Protein AF-A0A7K1Y4K7-F1 (afdb_monomer_lite)

Sequence (126 aa):
MTIHIGERIKEVARQKRLTVPEMTEVFGNNRSPSYTYRKHSLPVDFLWRISEKMNHNFFADLHPVVTDNDLRLQQETATRFRQEKIMELSIRVEFPASMARELGMFLMHANALGLKMGFRVGESLR

Organism: NCBI:txid2695274

pLDDT: mean 80.93, std 12.74, range [37.91, 93.75]

Radius of gyration: 24.65 Å; chains: 1; bounding box: 50×22×67 Å

Foldseek 3Di:
DQDQLLLVLVVLCVVVVPDQVLVCVLQPVPDGSVVSSRHSDDDPVSLVSSCVSSVHDSVVVVPPPPVCLLVVLLVVLVVCVVPDDDDDDDDDDDDDPVCPVVVVVVQVVVQVVQSNVSHGRDDDPD

Secondary structure (DSSP, 8-state):
----HHHHHHHHHHHTT--HHHHHHHHTSSS-HHHHHT-S---HHHHHHHHHHHT--HHHHHS----THHHHHHHHHHHHHHHSPPPP--------GGGHHHHHHHHHHHHHHHHHHT---S----

Structure (mmCIF, N/CA/C/O backbone):
data_AF-A0A7K1Y4K7-F1
#
_entry.id   AF-A0A7K1Y4K7-F1
#
loop_
_atom_site.group_PDB
_atom_site.id
_atom_site.type_symbol
_atom_site.label_atom_id
_atom_site.label_alt_id
_atom_site.label_comp_id
_atom_site.label_asym_id
_atom_site.label_entity_id
_atom_site.label_seq_id
_atom_site.pdbx_PDB_ins_code
_atom_site.Cartn_x
_atom_site.Cartn_y
_atom_site.Cartn_z
_atom_site.occupancy
_atom_site.B_iso_or_equiv
_atom_site.auth_seq_id
_atom_site.auth_comp_id
_atom_site.auth_asym_id
_atom_site.auth_atom_id
_atom_site.pdbx_PDB_model_num
ATOM 1 N N . MET A 1 1 ? -4.059 11.165 -0.879 1.00 46.75 1 MET A N 1
ATOM 2 C CA . MET A 1 1 ? -4.930 11.165 0.315 1.00 46.75 1 MET A CA 1
ATOM 3 C C . MET A 1 1 ? -4.200 10.382 1.399 1.00 46.75 1 MET A C 1
ATOM 5 O O . MET A 1 1 ? -3.978 9.196 1.211 1.00 46.75 1 MET A O 1
ATOM 9 N N . THR A 1 2 ? -3.696 11.034 2.447 1.00 57.84 2 THR A N 1
ATOM 10 C CA . THR A 1 2 ? -2.915 10.369 3.506 1.00 57.84 2 THR A CA 1
ATOM 11 C C . THR A 1 2 ? -3.890 9.827 4.548 1.00 57.84 2 THR A C 1
ATOM 13 O O . THR A 1 2 ? -4.415 10.590 5.356 1.00 57.84 2 THR A O 1
ATOM 16 N N . ILE A 1 3 ? -4.208 8.533 4.489 1.00 66.06 3 ILE A N 1
ATOM 17 C CA . ILE A 1 3 ? -5.124 7.909 5.454 1.00 66.06 3 ILE A CA 1
ATOM 18 C C . ILE A 1 3 ? -4.437 7.881 6.822 1.00 66.06 3 ILE A C 1
ATOM 20 O O . ILE A 1 3 ? -3.334 7.358 6.967 1.00 66.06 3 ILE A O 1
ATOM 24 N N . HIS A 1 4 ? -5.082 8.470 7.827 1.00 84.62 4 HIS A N 1
ATOM 25 C CA . HIS A 1 4 ? -4.573 8.523 9.190 1.00 84.62 4 HIS A CA 1
ATOM 26 C C . HIS A 1 4 ? -5.096 7.315 9.979 1.00 84.62 4 HIS A C 1
ATOM 28 O O . HIS A 1 4 ? -6.237 7.326 10.447 1.00 84.62 4 HIS A O 1
ATOM 34 N N . ILE A 1 5 ? -4.272 6.274 10.156 1.00 88.62 5 ILE A N 1
ATOM 35 C CA . ILE A 1 5 ? -4.737 4.985 10.707 1.00 88.62 5 ILE A CA 1
ATOM 36 C C . ILE A 1 5 ? -5.394 5.116 12.088 1.00 88.62 5 ILE A C 1
ATOM 38 O O . ILE A 1 5 ? -6.400 4.465 12.355 1.00 88.62 5 ILE A O 1
ATOM 42 N N . GLY A 1 6 ? -4.895 6.014 12.944 1.00 90.06 6 GLY A N 1
ATOM 43 C CA . GLY A 1 6 ? -5.489 6.270 14.256 1.00 90.06 6 GLY A CA 1
ATOM 44 C C . GLY A 1 6 ? -6.935 6.782 14.198 1.00 90.06 6 GLY A C 1
ATOM 45 O O . GLY A 1 6 ? -7.770 6.329 14.980 1.00 90.06 6 GLY A O 1
ATOM 46 N N . GLU A 1 7 ? -7.267 7.659 13.246 1.00 90.81 7 GLU A N 1
ATOM 47 C CA . GLU A 1 7 ? -8.636 8.161 13.082 1.00 90.81 7 GLU A CA 1
ATOM 48 C C . GLU A 1 7 ? -9.532 7.083 12.469 1.00 90.81 7 GLU A C 1
ATOM 50 O O . GLU A 1 7 ? -10.675 6.930 12.891 1.00 90.81 7 GLU A O 1
ATOM 55 N N . ARG A 1 8 ? -8.997 6.238 11.577 1.00 90.94 8 ARG A N 1
ATOM 56 C CA . ARG A 1 8 ? -9.752 5.093 11.055 1.00 90.94 8 ARG A CA 1
ATOM 57 C C . ARG A 1 8 ? -10.130 4.098 12.155 1.00 90.94 8 ARG A C 1
ATOM 59 O O . ARG A 1 8 ? -11.270 3.646 12.223 1.00 90.94 8 ARG A O 1
ATOM 66 N N . ILE A 1 9 ? -9.205 3.798 13.066 1.00 92.94 9 ILE A N 1
ATOM 67 C CA . ILE A 1 9 ? -9.480 2.934 14.224 1.00 92.94 9 ILE A CA 1
ATOM 68 C C . ILE A 1 9 ? -10.564 3.551 15.118 1.00 92.94 9 ILE A C 1
ATOM 70 O O . ILE A 1 9 ? -11.470 2.849 15.565 1.00 92.94 9 ILE A O 1
ATOM 74 N N . LYS A 1 10 ? -10.518 4.868 15.340 1.00 93.56 10 LYS A N 1
ATOM 75 C CA . LYS A 1 10 ? -11.529 5.608 16.109 1.00 93.56 10 LYS A CA 1
ATOM 76 C C . LYS A 1 10 ? -12.913 5.567 15.456 1.00 93.56 10 LYS A C 1
ATOM 78 O O . LYS A 1 10 ? -13.912 5.419 16.159 1.00 93.56 10 LYS A O 1
ATOM 83 N N . GLU A 1 11 ? -12.989 5.669 14.131 1.00 92.81 11 GLU A N 1
ATOM 84 C CA . GLU A 1 11 ? -14.244 5.522 13.386 1.00 92.81 11 GLU A CA 1
ATOM 85 C C . GLU A 1 11 ? -14.857 4.135 13.582 1.00 92.81 11 GLU A C 1
ATOM 87 O O . GLU A 1 11 ? -16.037 4.035 13.925 1.00 92.81 11 GLU A O 1
ATOM 92 N N . VAL A 1 12 ? -14.058 3.077 13.419 1.00 92.81 12 VAL A N 1
ATOM 93 C CA . VAL A 1 12 ? -14.513 1.691 13.603 1.00 92.81 12 VAL A CA 1
ATOM 94 C C . VAL A 1 12 ? -14.923 1.444 15.056 1.00 92.81 12 VAL A C 1
ATOM 96 O O . VAL A 1 12 ? -15.969 0.846 15.305 1.00 92.81 12 VAL A O 1
ATOM 99 N N . ALA A 1 13 ? -14.168 1.964 16.028 1.00 93.06 13 ALA A N 1
ATOM 100 C CA . ALA A 1 13 ? -14.534 1.896 17.442 1.00 93.06 13 ALA A CA 1
ATOM 101 C C . ALA A 1 13 ? -15.898 2.553 17.708 1.00 93.06 13 ALA A C 1
ATOM 103 O O . ALA A 1 13 ? -16.744 1.975 18.390 1.00 93.06 13 ALA A O 1
ATOM 104 N N . ARG A 1 14 ? -16.154 3.722 17.103 1.00 93.62 14 ARG A N 1
ATOM 105 C CA . ARG A 1 14 ? -17.446 4.415 17.199 1.00 93.62 14 ARG A CA 1
ATOM 106 C C . ARG A 1 14 ? -18.578 3.617 16.552 1.00 93.62 14 ARG A C 1
ATOM 108 O O . ARG A 1 14 ? -19.660 3.540 17.126 1.00 93.62 14 ARG A O 1
ATOM 115 N N . GLN A 1 15 ? -18.343 3.015 15.386 1.00 92.88 15 GLN A N 1
ATOM 116 C CA . GLN A 1 15 ? -19.330 2.166 14.704 1.00 92.88 15 GLN A CA 1
ATOM 117 C C . GLN A 1 15 ? -19.703 0.942 15.545 1.00 92.88 15 GLN A C 1
ATOM 119 O O . GLN A 1 15 ? -20.881 0.607 15.655 1.00 92.88 15 GLN A O 1
ATOM 124 N N . LYS A 1 16 ? -18.712 0.324 16.195 1.00 93.12 16 LYS A N 1
ATOM 125 C CA . LYS A 1 16 ? -18.897 -0.815 17.104 1.00 93.12 16 LYS A CA 1
ATOM 126 C C . LYS A 1 16 ? -19.348 -0.410 18.513 1.00 93.12 16 LYS A C 1
ATOM 128 O O . LYS A 1 16 ? -19.565 -1.283 19.342 1.00 93.12 16 LYS A O 1
ATOM 133 N N . ARG A 1 17 ? -19.525 0.895 18.770 1.00 92.94 17 ARG A N 1
ATOM 134 C CA . ARG A 1 17 ? -19.924 1.478 20.064 1.00 92.94 17 ARG A CA 1
ATOM 135 C C . ARG A 1 17 ? -19.015 1.061 21.228 1.00 92.94 17 ARG A C 1
ATOM 137 O O . ARG A 1 17 ? -19.487 0.927 22.351 1.00 92.94 17 ARG A O 1
ATOM 144 N N . LEU A 1 18 ? -17.721 0.890 20.956 1.00 91.25 18 LEU A N 1
ATOM 145 C CA . LEU A 1 18 ? -16.740 0.528 21.975 1.00 91.25 18 LEU A CA 1
ATOM 146 C C . LEU A 1 18 ? -16.488 1.706 22.917 1.00 91.25 18 LEU A C 1
ATOM 148 O O . LEU A 1 18 ? -16.265 2.846 22.496 1.00 91.25 18 LEU A O 1
ATOM 152 N N . THR A 1 19 ? -16.507 1.412 24.206 1.00 91.06 19 THR A N 1
ATOM 153 C CA . THR A 1 19 ? -16.220 2.341 25.291 1.00 91.06 19 THR A CA 1
ATOM 154 C C . THR A 1 19 ? -14.713 2.573 25.437 1.00 91.06 19 THR A C 1
ATOM 156 O O . THR A 1 19 ? -13.871 1.839 24.915 1.00 91.06 19 THR A O 1
ATOM 159 N N . VAL A 1 20 ? -14.338 3.626 26.168 1.00 87.88 20 VAL A N 1
ATOM 160 C CA . VAL A 1 20 ? -12.923 3.945 26.428 1.00 87.88 20 VAL A CA 1
ATOM 161 C C . VAL A 1 20 ? -12.183 2.808 27.162 1.00 87.88 20 VAL A C 1
ATOM 163 O O . VAL A 1 20 ? -11.057 2.507 26.754 1.00 87.88 20 VAL A O 1
ATOM 166 N N . PRO A 1 21 ? -12.764 2.144 28.184 1.00 89.38 21 PRO A N 1
ATOM 167 C CA . PRO A 1 21 ? -12.141 0.982 28.820 1.00 89.38 21 PRO A CA 1
ATOM 168 C C . PRO A 1 21 ? -11.885 -0.172 27.844 1.00 89.38 21 PRO A C 1
ATOM 170 O O . PRO A 1 21 ? -10.763 -0.668 27.782 1.00 89.38 21 PRO A O 1
ATOM 173 N N . GLU A 1 22 ? -12.867 -0.525 27.012 1.00 90.19 22 GLU A N 1
ATOM 174 C CA . GLU A 1 22 ? -12.723 -1.593 26.010 1.00 90.19 22 GLU A CA 1
ATOM 175 C C . GLU A 1 22 ? -11.622 -1.259 24.997 1.00 90.19 22 GLU A C 1
ATOM 177 O O . GLU A 1 22 ? -10.784 -2.094 24.669 1.00 90.19 22 GLU A O 1
ATOM 182 N N . MET A 1 23 ? -11.538 -0.003 24.550 1.00 92.06 23 MET A N 1
ATOM 183 C CA . MET A 1 23 ? -10.457 0.420 23.653 1.00 92.06 23 MET A CA 1
ATOM 184 C C . MET A 1 23 ? -9.083 0.393 24.325 1.00 92.06 23 MET A C 1
ATOM 186 O O . MET A 1 23 ? -8.073 0.117 23.677 1.00 92.06 23 MET A O 1
ATOM 190 N N . THR A 1 24 ? -9.026 0.657 25.628 1.00 89.62 24 THR A N 1
ATOM 191 C CA . THR A 1 24 ? -7.785 0.554 26.404 1.00 89.62 24 THR A CA 1
ATOM 192 C C . THR A 1 24 ? -7.320 -0.903 26.480 1.00 89.62 24 THR A C 1
ATOM 194 O O . THR A 1 24 ? -6.130 -1.182 26.314 1.00 89.62 24 THR A O 1
ATOM 197 N N . GLU A 1 25 ? -8.257 -1.842 26.610 1.00 89.69 25 GLU A N 1
ATOM 198 C CA . GLU A 1 25 ? -7.984 -3.278 26.531 1.00 89.69 25 GLU A CA 1
ATOM 199 C C . GLU A 1 25 ? -7.518 -3.699 25.130 1.00 89.69 25 GLU A C 1
ATOM 201 O O . GLU A 1 25 ? -6.535 -4.440 24.986 1.00 89.69 25 GLU A O 1
ATOM 206 N N . VAL A 1 26 ? -8.157 -3.178 24.077 1.00 89.69 26 VAL A N 1
ATOM 207 C CA . VAL A 1 26 ? -7.743 -3.405 22.683 1.00 89.69 26 VAL A CA 1
ATOM 208 C C . VAL A 1 26 ? -6.290 -2.971 22.466 1.00 89.69 26 VAL A C 1
ATOM 210 O O . VAL A 1 26 ? -5.511 -3.706 21.859 1.00 89.69 26 VAL A O 1
ATOM 213 N N . PHE A 1 27 ? -5.887 -1.828 23.023 1.00 89.44 27 PHE A N 1
ATOM 214 C CA . PHE A 1 27 ? -4.531 -1.293 22.877 1.00 89.44 27 PHE A CA 1
ATOM 215 C C . PHE A 1 27 ? -3.496 -1.856 23.862 1.00 89.44 27 PHE A C 1
ATOM 217 O O . PHE A 1 27 ? -2.305 -1.574 23.700 1.00 89.44 27 PHE A O 1
ATOM 224 N N . GLY A 1 28 ? -3.912 -2.674 24.833 1.00 83.69 28 GLY A N 1
ATOM 225 C CA . GLY A 1 28 ? -3.019 -3.398 25.741 1.00 83.69 28 GLY A CA 1
ATOM 226 C C . GLY A 1 28 ? -2.782 -2.736 27.102 1.00 83.69 28 GLY A C 1
ATOM 227 O O . GLY A 1 28 ? -1.639 -2.711 27.552 1.00 83.69 28 GLY A O 1
ATOM 228 N N . ASN A 1 29 ? -3.834 -2.214 27.748 1.00 73.88 29 ASN A N 1
ATOM 229 C CA . ASN A 1 29 ? -3.929 -1.757 29.153 1.00 73.88 29 ASN A CA 1
ATOM 230 C C . ASN A 1 29 ? -2.972 -0.644 29.629 1.00 73.88 29 ASN A C 1
ATOM 232 O O . ASN A 1 29 ? -3.247 -0.006 30.637 1.00 73.88 29 ASN A O 1
ATOM 236 N N . ASN A 1 30 ? -1.912 -0.334 28.882 1.00 73.56 30 ASN A N 1
ATOM 237 C CA . ASN A 1 30 ? -0.921 0.701 29.201 1.00 73.56 30 ASN A CA 1
ATOM 238 C C . ASN A 1 30 ? -0.925 1.860 28.191 1.00 73.56 30 ASN A C 1
ATOM 240 O O . ASN A 1 30 ? -0.050 2.725 28.220 1.00 73.56 30 ASN A O 1
ATOM 244 N N . ARG A 1 31 ? -1.869 1.867 27.242 1.00 77.31 31 ARG A N 1
ATOM 245 C CA . ARG A 1 31 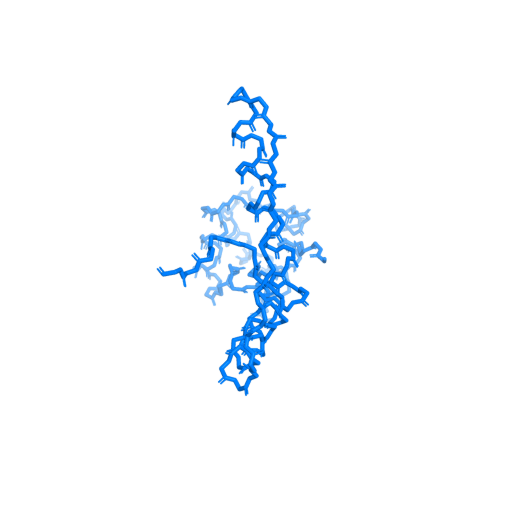? -1.911 2.839 26.143 1.00 77.31 31 ARG A CA 1
ATOM 246 C C . ARG A 1 31 ? -3.235 3.584 26.135 1.00 77.31 31 ARG A C 1
ATOM 248 O O . ARG A 1 31 ? -4.291 2.979 25.991 1.00 77.31 31 ARG A O 1
ATOM 255 N N . SER A 1 32 ? -3.156 4.910 26.229 1.00 84.69 32 SER A N 1
ATOM 256 C CA . SER A 1 32 ? -4.329 5.772 26.110 1.00 84.69 32 SER A CA 1
ATOM 257 C C . SER A 1 32 ? -4.902 5.722 24.686 1.00 84.69 32 SER A C 1
ATOM 259 O O . SER A 1 32 ? -4.164 6.013 23.734 1.00 84.69 32 SER A O 1
ATOM 261 N N . PRO A 1 33 ? -6.213 5.465 24.516 1.00 85.19 33 PRO A N 1
ATOM 262 C CA . PRO A 1 33 ? -6.873 5.562 23.218 1.00 85.19 33 PRO A CA 1
ATOM 263 C C . PRO A 1 33 ? -6.661 6.913 22.528 1.00 85.19 33 PRO A C 1
ATOM 265 O O . PRO A 1 33 ? -6.412 6.962 21.325 1.00 85.19 33 PRO A O 1
ATOM 268 N N . SER A 1 34 ? -6.660 8.012 23.291 1.00 86.19 34 SER A N 1
ATOM 269 C CA . SER A 1 34 ? -6.477 9.361 22.741 1.00 86.19 34 SER A CA 1
ATOM 270 C C . SER A 1 34 ? -5.099 9.578 22.113 1.00 86.19 34 SER A C 1
ATOM 272 O O . SER A 1 34 ? -4.977 10.346 21.160 1.00 86.19 34 SER A O 1
ATOM 274 N N . TYR A 1 35 ? -4.068 8.887 22.609 1.00 86.56 35 TYR A N 1
ATOM 275 C CA . TYR A 1 35 ? -2.727 8.928 22.031 1.00 86.56 35 TYR A CA 1
ATOM 276 C C . TYR A 1 35 ? -2.661 8.124 20.730 1.00 86.56 35 TYR A C 1
ATOM 278 O O . TYR A 1 35 ? -2.134 8.609 19.730 1.00 86.56 35 TYR A O 1
ATOM 286 N N . THR A 1 36 ? -3.235 6.917 20.725 1.00 85.94 36 THR A N 1
ATOM 287 C CA . THR A 1 36 ? -3.251 6.028 19.554 1.00 85.94 36 THR A CA 1
ATOM 288 C C . THR A 1 36 ? -4.041 6.632 18.393 1.00 85.94 36 THR A C 1
ATOM 290 O O . THR A 1 36 ? -3.598 6.552 17.249 1.00 85.94 36 THR A O 1
ATOM 293 N N . TYR A 1 37 ? -5.155 7.317 18.667 1.00 90.19 37 TYR A N 1
ATOM 294 C CA . TYR A 1 37 ? -5.968 7.947 17.621 1.00 90.19 37 TYR A CA 1
ATOM 295 C C . TYR A 1 37 ? -5.255 9.073 16.868 1.00 90.19 37 TYR A C 1
ATOM 297 O O . TYR A 1 37 ? -5.574 9.315 15.712 1.00 90.19 37 TYR A O 1
ATOM 305 N N . ARG A 1 38 ? -4.234 9.701 17.466 1.00 88.31 38 ARG A N 1
ATOM 306 C CA . ARG A 1 38 ? -3.416 10.754 16.833 1.00 88.31 38 ARG A CA 1
ATOM 307 C C . ARG A 1 38 ? -2.227 10.219 16.026 1.00 88.31 38 ARG A C 1
ATOM 309 O O . ARG A 1 38 ? -1.411 10.998 15.545 1.00 88.31 38 ARG A O 1
ATOM 316 N N . LYS A 1 39 ? -2.078 8.897 15.894 1.00 87.50 39 LYS A N 1
ATOM 317 C CA . LYS A 1 39 ? -0.994 8.284 15.115 1.00 87.50 39 LYS A CA 1
ATOM 318 C C . LYS A 1 39 ? -1.348 8.139 13.635 1.00 87.50 39 LYS A C 1
ATOM 320 O O . LYS A 1 39 ? -2.294 7.434 13.287 1.00 87.50 39 LYS A O 1
ATOM 325 N N . HIS A 1 40 ? -0.530 8.745 12.773 1.00 86.06 40 HIS A N 1
ATOM 326 C CA . HIS A 1 40 ? -0.625 8.595 11.316 1.00 86.06 40 HIS A CA 1
ATOM 327 C C . HIS A 1 40 ? -0.341 7.164 10.848 1.00 86.06 40 HIS A C 1
ATOM 329 O O . HIS A 1 40 ? -0.966 6.693 9.902 1.00 86.06 40 HIS A O 1
ATOM 335 N N . SER A 1 41 ? 0.577 6.475 11.527 1.00 86.12 41 SER A N 1
ATOM 336 C CA . SER A 1 41 ? 0.969 5.094 11.259 1.00 86.12 41 SER A CA 1
ATOM 337 C C . SER A 1 41 ? 1.130 4.320 12.565 1.00 86.12 41 SER A C 1
ATOM 339 O O . SER A 1 41 ? 1.389 4.895 13.627 1.00 86.12 41 SER A O 1
ATOM 341 N N . LEU A 1 42 ? 0.969 3.003 12.484 1.00 87.81 42 LEU A N 1
ATOM 342 C CA . LEU A 1 42 ? 1.183 2.079 13.589 1.00 87.81 42 LEU A CA 1
ATOM 343 C C . LEU A 1 42 ? 2.087 0.932 13.123 1.00 87.81 42 LEU A C 1
ATOM 345 O O . LEU A 1 42 ? 2.042 0.578 11.943 1.00 87.81 42 LEU A O 1
ATOM 349 N N . PRO A 1 43 ? 2.887 0.342 14.028 1.00 90.12 43 PRO A N 1
ATOM 350 C CA . PRO A 1 43 ? 3.603 -0.896 13.742 1.00 90.12 43 PRO A CA 1
ATOM 351 C C . PRO A 1 43 ? 2.645 -1.997 13.261 1.00 90.12 43 PRO A C 1
ATOM 353 O O . PRO A 1 43 ? 1.521 -2.101 13.761 1.00 90.12 43 PRO A O 1
ATOM 356 N N . VAL A 1 44 ? 3.080 -2.804 12.288 1.00 87.88 44 VAL A N 1
ATOM 357 C CA . VAL A 1 44 ? 2.249 -3.831 11.627 1.00 87.88 44 VAL A CA 1
ATOM 358 C C . VAL A 1 44 ? 1.727 -4.861 12.626 1.00 87.88 44 VAL A C 1
ATOM 360 O O . VAL A 1 44 ? 0.544 -5.180 12.619 1.00 87.88 44 VAL A O 1
ATOM 363 N N . ASP A 1 45 ? 2.589 -5.331 13.522 1.00 91.62 45 ASP A N 1
ATOM 364 C CA . ASP A 1 45 ? 2.263 -6.250 14.613 1.00 91.62 45 ASP A CA 1
ATOM 365 C C . ASP A 1 45 ? 1.191 -5.676 15.551 1.00 91.62 45 ASP A C 1
ATOM 367 O O . ASP A 1 45 ? 0.273 -6.378 15.979 1.00 91.62 45 ASP A O 1
ATOM 371 N N . PHE A 1 46 ? 1.269 -4.376 15.841 1.00 91.56 46 PHE A N 1
ATOM 372 C CA . PHE A 1 46 ? 0.285 -3.700 16.675 1.00 91.56 46 PHE A CA 1
ATOM 373 C C . PHE A 1 46 ? -1.056 -3.543 15.949 1.00 91.56 46 PHE A C 1
ATOM 375 O O . PHE A 1 46 ? -2.102 -3.822 16.534 1.00 91.56 46 PHE A O 1
ATOM 382 N N . LEU A 1 47 ? -1.036 -3.155 14.671 1.00 91.06 47 LEU A N 1
ATOM 383 C CA . LEU A 1 47 ? -2.244 -3.037 13.853 1.00 91.06 47 LEU A CA 1
ATOM 384 C C . LEU A 1 47 ? -2.924 -4.394 13.629 1.00 91.06 47 LEU A C 1
ATOM 386 O O . LEU A 1 47 ? -4.152 -4.471 13.643 1.00 91.06 47 LEU A O 1
ATOM 390 N N . TRP A 1 48 ? -2.142 -5.463 13.484 1.00 91.62 48 TRP A N 1
ATOM 391 C CA . TRP A 1 48 ? -2.641 -6.833 13.386 1.00 91.62 48 TRP A CA 1
ATOM 392 C C . TRP A 1 48 ? -3.434 -7.230 14.633 1.00 91.62 48 TRP A C 1
ATOM 394 O O . TRP A 1 48 ? -4.597 -7.611 14.530 1.00 91.62 48 TRP A O 1
ATOM 404 N N . ARG A 1 49 ? -2.865 -7.029 15.828 1.00 91.88 49 ARG A N 1
ATOM 405 C CA . ARG A 1 49 ? -3.551 -7.327 17.099 1.00 91.88 49 ARG A CA 1
ATOM 406 C C . ARG A 1 49 ? -4.839 -6.526 17.274 1.00 91.88 49 ARG A C 1
ATOM 408 O O . ARG A 1 49 ? -5.837 -7.057 17.753 1.00 91.88 49 ARG A O 1
ATOM 415 N N . ILE A 1 50 ? -4.823 -5.247 16.896 1.00 92.12 50 ILE A N 1
ATOM 416 C CA . ILE A 1 50 ? -6.027 -4.406 16.918 1.00 92.12 50 ILE A CA 1
ATOM 417 C C . ILE A 1 50 ? -7.073 -4.970 15.950 1.00 92.12 50 ILE A C 1
ATOM 419 O O . ILE A 1 50 ? -8.243 -5.056 16.314 1.00 92.12 50 ILE A O 1
ATOM 423 N N . SER A 1 51 ? -6.654 -5.390 14.753 1.00 92.56 51 SER A N 1
ATOM 424 C CA . SER A 1 51 ? -7.537 -5.977 13.739 1.00 92.56 51 SER A CA 1
ATOM 425 C C . SER A 1 51 ? -8.229 -7.242 14.247 1.00 92.56 51 SER A C 1
ATOM 427 O O . SER A 1 51 ? -9.440 -7.382 14.083 1.00 92.56 51 SER A O 1
ATOM 429 N N . GLU A 1 52 ? -7.490 -8.126 14.921 1.00 92.69 52 GLU A N 1
ATOM 430 C CA . GLU A 1 52 ? -8.034 -9.342 15.536 1.00 92.69 52 GLU A CA 1
ATOM 431 C C . GLU A 1 52 ? -9.018 -9.014 16.662 1.00 92.69 52 GLU A C 1
ATOM 433 O O . GLU A 1 52 ? -10.164 -9.459 16.632 1.00 92.69 52 GLU A O 1
ATOM 438 N N . LYS A 1 53 ? -8.609 -8.180 17.628 1.00 92.62 53 LYS A N 1
ATOM 439 C CA . LYS A 1 53 ? -9.451 -7.837 18.785 1.00 92.62 53 LYS A CA 1
ATOM 440 C C . LYS A 1 53 ? -10.723 -7.100 18.395 1.00 92.62 53 LYS A C 1
ATOM 442 O O . LYS A 1 53 ? -11.777 -7.318 18.983 1.00 92.62 53 LYS A O 1
ATOM 447 N N . MET A 1 54 ? -10.627 -6.213 17.412 1.00 92.44 54 MET A N 1
ATOM 448 C CA . MET A 1 54 ? -11.781 -5.481 16.915 1.00 92.44 54 MET A CA 1
ATOM 449 C C . MET A 1 54 ? -12.559 -6.277 15.874 1.00 92.44 54 MET A C 1
ATOM 451 O O . MET A 1 54 ? -13.607 -5.791 15.466 1.00 92.44 54 MET A O 1
ATOM 455 N N . ASN A 1 55 ? -12.098 -7.454 15.434 1.00 92.12 55 ASN A N 1
ATOM 456 C CA . ASN A 1 55 ? -12.649 -8.198 14.301 1.00 92.12 55 ASN A CA 1
ATOM 457 C C . ASN A 1 55 ? -12.922 -7.271 13.096 1.00 92.12 55 ASN A C 1
ATOM 459 O O . ASN A 1 55 ? -14.069 -7.072 12.675 1.00 92.12 55 ASN A O 1
ATOM 463 N N . HIS A 1 56 ? -11.876 -6.578 12.643 1.00 91.19 56 HIS A N 1
ATOM 464 C CA . HIS A 1 56 ? -11.921 -5.633 11.526 1.00 91.19 56 HIS A CA 1
ATOM 465 C C . HIS A 1 56 ? -10.574 -5.592 10.808 1.00 91.19 56 HIS A C 1
ATOM 467 O O . HIS A 1 56 ? -9.546 -5.367 11.439 1.00 91.19 56 HIS A O 1
ATOM 473 N N . ASN A 1 57 ? -10.563 -5.773 9.489 1.00 89.38 57 ASN A N 1
ATOM 474 C CA . ASN A 1 57 ? -9.325 -5.772 8.715 1.00 89.38 57 ASN A CA 1
ATOM 475 C C . ASN A 1 57 ? -8.897 -4.340 8.353 1.00 89.38 57 ASN A C 1
ATOM 477 O O . ASN A 1 57 ? -9.275 -3.810 7.310 1.00 89.38 57 ASN A O 1
ATOM 481 N N . PHE A 1 58 ? -8.061 -3.725 9.189 1.00 89.38 58 PHE A N 1
ATOM 482 C CA . PHE A 1 58 ? -7.551 -2.375 8.929 1.00 89.38 58 PHE A CA 1
ATOM 483 C C . PHE A 1 58 ? -6.562 -2.297 7.757 1.00 89.38 58 PHE A C 1
ATOM 485 O O . PHE A 1 58 ? -6.357 -1.216 7.211 1.00 89.38 58 PHE A O 1
ATOM 492 N N . PHE A 1 59 ? -5.966 -3.415 7.333 1.00 87.19 59 PHE A N 1
ATOM 493 C CA . PHE A 1 59 ? -5.128 -3.431 6.133 1.00 87.19 59 PHE A CA 1
ATOM 494 C C . PHE A 1 59 ? -5.976 -3.248 4.874 1.00 87.19 59 PHE A C 1
ATOM 496 O O . PHE A 1 59 ? -5.566 -2.506 3.989 1.00 87.19 59 PHE A O 1
ATOM 503 N N . ALA A 1 60 ? -7.184 -3.828 4.831 1.00 82.56 60 ALA A N 1
ATOM 504 C CA . ALA A 1 60 ? -8.155 -3.620 3.749 1.00 82.56 60 ALA A CA 1
ATOM 505 C C . ALA A 1 60 ? -8.543 -2.143 3.580 1.00 82.56 60 ALA A C 1
ATOM 507 O O . ALA A 1 60 ? -8.656 -1.669 2.456 1.00 82.56 60 ALA A O 1
ATOM 508 N N . ASP A 1 61 ? -8.678 -1.404 4.684 1.00 79.31 61 ASP A N 1
ATOM 509 C CA . ASP A 1 61 ? -8.965 0.037 4.652 1.00 79.31 61 ASP A CA 1
ATOM 510 C C . ASP A 1 61 ? -7.779 0.881 4.158 1.00 79.31 61 ASP A C 1
ATOM 512 O O . ASP A 1 61 ? -7.965 1.991 3.660 1.00 79.31 61 ASP A O 1
ATOM 516 N N . LEU A 1 62 ? -6.556 0.386 4.366 1.00 73.12 62 LEU A N 1
ATOM 517 C CA . LEU A 1 62 ? -5.310 1.055 3.992 1.00 73.12 62 LEU A CA 1
ATOM 518 C C . LEU A 1 62 ? -4.806 0.655 2.611 1.00 73.12 62 LEU A C 1
ATOM 520 O O . LEU A 1 62 ? -3.881 1.300 2.110 1.00 73.12 62 LEU A O 1
ATOM 524 N N . HIS A 1 63 ? -5.377 -0.388 2.003 1.00 60.94 63 HIS A N 1
ATOM 525 C CA . HIS A 1 63 ? -5.085 -0.698 0.618 1.00 60.94 63 HIS A CA 1
ATOM 526 C C . HIS A 1 63 ? -5.407 0.560 -0.190 1.00 60.94 63 HIS A C 1
ATOM 528 O O . HIS A 1 63 ? -6.557 1.013 -0.172 1.00 60.94 63 HIS A O 1
ATOM 534 N N . PRO A 1 64 ? -4.429 1.155 -0.904 1.00 53.91 64 PRO A N 1
ATOM 535 C CA . PRO A 1 64 ? -4.814 2.032 -1.984 1.00 53.91 64 PRO A CA 1
ATOM 536 C C . PRO A 1 64 ? -5.755 1.188 -2.832 1.00 53.91 64 PRO A C 1
ATOM 538 O O . PRO A 1 64 ? -5.404 0.066 -3.213 1.00 53.91 64 PRO A O 1
ATOM 541 N N . VAL A 1 65 ? -6.960 1.699 -3.089 1.00 49.12 65 VAL A N 1
ATOM 542 C CA . VAL A 1 65 ? -7.680 1.287 -4.286 1.00 49.12 65 VAL A CA 1
ATOM 543 C C . VAL A 1 65 ? -6.618 1.431 -5.361 1.00 49.12 65 VAL A C 1
ATOM 545 O O . VAL A 1 65 ? -6.166 2.550 -5.613 1.00 49.12 65 VAL A O 1
ATOM 548 N N . VAL A 1 66 ? -6.088 0.312 -5.863 1.00 48.38 66 VAL A N 1
ATOM 549 C CA . VAL A 1 66 ? -5.299 0.325 -7.086 1.00 48.38 66 VAL A CA 1
ATOM 550 C C . VAL A 1 66 ? -6.237 1.036 -8.024 1.00 48.38 66 VAL A C 1
ATOM 552 O O . VAL A 1 66 ? -7.311 0.509 -8.300 1.00 48.38 66 VAL A O 1
ATOM 555 N N . THR A 1 67 ? -5.954 2.308 -8.304 1.00 48.19 67 THR A N 1
ATOM 556 C CA . THR A 1 67 ? -6.886 3.140 -9.047 1.00 48.19 67 THR A CA 1
ATOM 557 C C . THR A 1 67 ? -7.079 2.380 -10.340 1.00 48.19 67 THR A C 1
ATOM 559 O O . THR A 1 67 ? -6.126 2.237 -11.105 1.00 48.19 67 THR A O 1
ATOM 562 N N . ASP A 1 68 ? -8.273 1.819 -10.520 1.00 52.72 68 ASP A N 1
ATOM 563 C CA . ASP A 1 68 ? -8.612 0.848 -11.566 1.00 52.72 68 ASP A CA 1
ATOM 564 C C . ASP A 1 68 ? -8.251 1.375 -12.965 1.00 52.72 68 ASP A C 1
ATOM 566 O O . ASP A 1 68 ? -8.130 0.625 -13.923 1.00 52.72 68 ASP A O 1
ATOM 570 N N . ASN A 1 69 ? -8.005 2.683 -13.068 1.00 53.09 69 ASN A N 1
ATOM 571 C CA . ASN A 1 69 ? -7.373 3.367 -14.183 1.00 53.09 69 ASN A CA 1
ATOM 572 C C . ASN A 1 69 ? -6.157 2.640 -14.767 1.00 53.09 69 ASN A C 1
ATOM 574 O O . ASN A 1 69 ? -6.108 2.52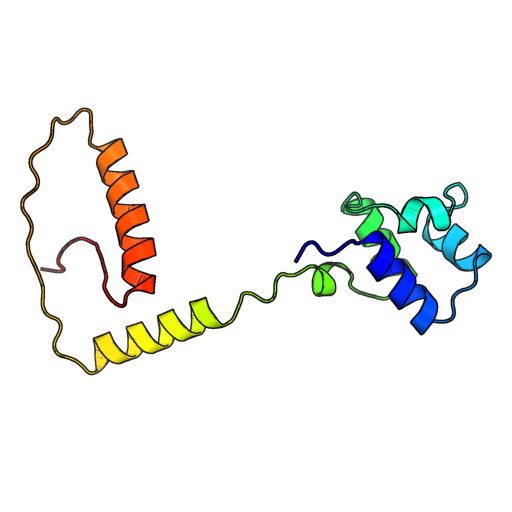6 -15.985 1.00 53.09 69 ASN A O 1
ATOM 578 N N . ASP A 1 70 ? -5.204 2.139 -13.970 1.00 56.75 70 ASP A N 1
ATOM 579 C CA . ASP A 1 70 ? -4.007 1.492 -14.538 1.00 56.75 70 ASP A CA 1
ATOM 580 C C . ASP A 1 70 ? -4.339 0.117 -15.155 1.00 56.75 70 ASP A C 1
ATOM 582 O O . ASP A 1 70 ? -3.843 -0.212 -16.234 1.00 56.75 70 ASP A O 1
ATOM 586 N N . LEU A 1 71 ? -5.235 -0.662 -14.535 1.00 59.62 71 LEU A N 1
ATOM 587 C CA . LEU A 1 71 ? -5.692 -1.953 -15.070 1.00 59.62 71 LEU A CA 1
ATOM 588 C C . LEU A 1 71 ? -6.604 -1.770 -16.292 1.00 59.62 71 LEU A C 1
ATOM 590 O O . LEU A 1 71 ? -6.459 -2.485 -17.286 1.00 59.62 71 LEU A O 1
ATOM 594 N N . ARG A 1 72 ? -7.499 -0.776 -16.260 1.00 64.00 72 ARG A N 1
ATOM 595 C CA . ARG A 1 72 ? -8.389 -0.437 -17.375 1.00 64.00 72 ARG A CA 1
ATOM 596 C C . ARG A 1 72 ? -7.606 0.090 -18.573 1.00 64.00 72 ARG A C 1
ATOM 598 O O . ARG A 1 72 ? -7.841 -0.380 -19.682 1.00 64.00 72 ARG A O 1
ATOM 605 N N . LEU A 1 73 ? -6.619 0.974 -18.368 1.00 64.00 73 LEU A N 1
ATOM 606 C CA . LEU A 1 73 ? -5.731 1.425 -19.448 1.00 64.00 73 LEU A CA 1
ATOM 607 C C . LEU A 1 73 ? -4.975 0.253 -20.072 1.00 64.00 73 LEU A C 1
ATOM 609 O O . LEU A 1 73 ? -4.844 0.193 -21.293 1.00 64.00 73 LEU A O 1
ATOM 613 N N . GLN A 1 74 ? -4.477 -0.682 -19.259 1.00 65.56 74 GLN A N 1
ATOM 614 C CA . GLN A 1 74 ? -3.767 -1.855 -19.768 1.00 65.56 74 GLN A CA 1
ATOM 615 C C . GLN A 1 74 ? -4.679 -2.764 -20.600 1.00 65.56 74 GLN A C 1
ATOM 617 O O . GLN A 1 74 ? -4.255 -3.238 -21.655 1.00 65.56 74 GLN A O 1
ATOM 622 N N . GLN A 1 75 ? -5.929 -2.975 -20.176 1.00 70.31 75 GLN A N 1
ATOM 623 C CA . GLN A 1 75 ? -6.921 -3.756 -20.923 1.00 70.31 75 GLN A CA 1
ATOM 624 C C . GLN A 1 75 ? -7.369 -3.059 -22.217 1.00 70.31 75 GLN A C 1
ATOM 626 O O . GLN A 1 75 ? -7.433 -3.702 -23.268 1.00 70.31 75 GLN A O 1
ATOM 631 N N . GLU A 1 76 ? -7.624 -1.748 -22.175 1.00 72.88 76 GLU A N 1
ATOM 632 C CA . GLU A 1 76 ? -7.956 -0.932 -23.351 1.00 72.88 76 GLU A CA 1
ATOM 633 C C . GLU A 1 76 ? -6.804 -0.949 -24.365 1.00 72.88 76 GLU A C 1
ATOM 635 O O . GLU A 1 76 ? -7.007 -1.233 -25.546 1.00 72.88 76 GLU A O 1
ATOM 640 N N . THR A 1 77 ? -5.573 -0.747 -23.892 1.00 69.69 77 THR A N 1
ATOM 641 C CA . THR A 1 77 ? -4.360 -0.800 -24.717 1.00 69.69 77 THR A CA 1
ATOM 642 C C . THR A 1 77 ? -4.176 -2.1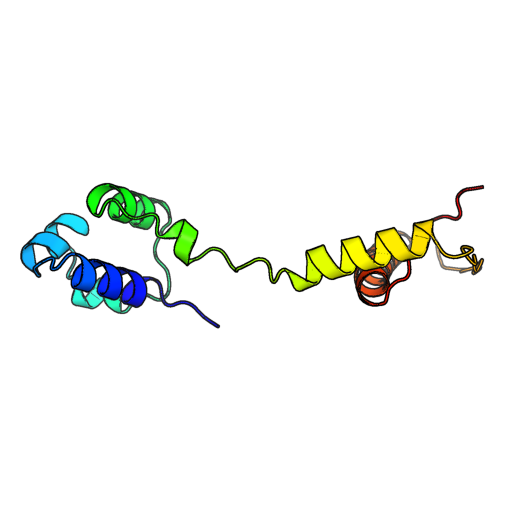96 -25.317 1.00 69.69 77 THR A C 1
ATOM 644 O O . THR A 1 77 ? -3.991 -2.326 -26.524 1.00 69.69 77 THR A O 1
ATOM 647 N N . ALA A 1 78 ? -4.307 -3.266 -24.524 1.00 71.56 78 ALA A N 1
ATOM 648 C CA . ALA A 1 78 ? -4.214 -4.643 -25.016 1.00 71.56 78 ALA A CA 1
ATOM 649 C C . ALA A 1 78 ? -5.289 -4.984 -26.062 1.00 71.56 78 ALA A C 1
ATOM 651 O O . ALA A 1 78 ? -5.021 -5.760 -26.978 1.00 71.56 78 ALA A O 1
ATOM 652 N N . THR A 1 79 ? -6.483 -4.400 -25.946 1.00 75.88 79 THR A N 1
ATOM 653 C CA . THR A 1 79 ? -7.567 -4.569 -26.921 1.00 75.88 79 THR A CA 1
ATOM 654 C C . THR A 1 79 ? -7.244 -3.851 -28.231 1.00 75.88 79 THR A C 1
ATOM 656 O O . THR A 1 79 ? -7.352 -4.469 -29.290 1.00 75.88 79 THR A O 1
ATOM 659 N N . ARG A 1 80 ? -6.745 -2.605 -28.175 1.00 74.25 80 ARG A N 1
ATOM 660 C CA . ARG A 1 80 ? -6.292 -1.860 -29.367 1.00 74.25 80 ARG A CA 1
ATOM 661 C C . ARG A 1 80 ? -5.184 -2.596 -30.116 1.00 74.25 80 ARG A C 1
ATOM 663 O O . ARG A 1 80 ? -5.304 -2.801 -31.316 1.00 74.25 80 ARG A O 1
ATOM 670 N N . PHE A 1 81 ? -4.181 -3.121 -29.408 1.00 74.12 81 PHE A N 1
ATOM 671 C CA . PHE A 1 81 ? -3.111 -3.930 -30.014 1.00 74.12 81 PHE A CA 1
ATOM 672 C C . PHE A 1 81 ? -3.598 -5.221 -30.704 1.00 74.12 81 PHE A C 1
ATOM 674 O O . PHE A 1 81 ? -2.870 -5.767 -31.528 1.00 74.12 81 PHE A O 1
ATOM 681 N N . ARG A 1 82 ? -4.788 -5.742 -30.368 1.00 73.31 82 ARG A N 1
ATOM 682 C CA . ARG A 1 82 ? -5.382 -6.922 -31.029 1.00 73.31 82 ARG A CA 1
ATOM 683 C C . ARG A 1 82 ? -6.249 -6.564 -32.236 1.00 73.31 82 ARG A C 1
ATOM 685 O O . ARG A 1 82 ? -6.422 -7.403 -33.112 1.00 73.31 82 ARG A O 1
ATOM 692 N N . GLN A 1 83 ? -6.844 -5.374 -32.238 1.00 75.25 83 GLN A N 1
ATOM 693 C CA . GLN A 1 83 ? -7.821 -4.945 -33.243 1.00 75.25 83 GLN A CA 1
ATOM 694 C C . GLN A 1 83 ? -7.192 -4.090 -34.346 1.00 75.25 83 GLN A C 1
ATOM 696 O O . GLN A 1 83 ? -7.665 -4.105 -35.480 1.00 75.25 83 GLN A O 1
ATOM 701 N N . GLU A 1 84 ? -6.133 -3.352 -34.023 1.00 77.69 84 GLU A N 1
ATOM 702 C CA . GLU A 1 84 ? -5.484 -2.415 -34.932 1.00 77.69 84 GLU A CA 1
ATOM 703 C C . GLU A 1 84 ? -4.196 -3.003 -35.519 1.00 77.69 84 GLU A C 1
ATOM 705 O O . GLU A 1 84 ? -3.499 -3.809 -34.898 1.00 77.69 84 GLU A O 1
ATOM 710 N N . LYS A 1 85 ? -3.857 -2.582 -36.743 1.00 75.62 85 LYS A N 1
ATOM 711 C CA . LYS A 1 85 ? -2.590 -2.948 -37.379 1.00 75.62 85 LYS A CA 1
ATOM 712 C C . LYS A 1 85 ? -1.443 -2.299 -36.604 1.00 75.62 85 LYS A C 1
ATOM 714 O O . LYS A 1 85 ? -1.327 -1.077 -36.579 1.00 75.62 85 LYS A O 1
ATOM 719 N N . ILE A 1 86 ? -0.579 -3.122 -36.019 1.00 79.38 86 ILE A N 1
ATOM 720 C CA . ILE A 1 86 ? 0.602 -2.655 -35.290 1.00 79.38 86 ILE A CA 1
ATOM 721 C C . ILE A 1 86 ? 1.563 -1.985 -36.280 1.00 79.38 86 ILE A C 1
ATOM 723 O O . ILE A 1 86 ? 1.945 -2.576 -37.291 1.00 79.38 86 ILE A O 1
ATOM 727 N N . MET A 1 87 ? 1.938 -0.740 -35.992 1.00 79.25 87 MET A N 1
ATOM 728 C CA . MET A 1 87 ? 3.016 -0.041 -36.685 1.00 79.25 87 MET A CA 1
ATOM 729 C C . MET A 1 87 ? 4.279 -0.100 -35.833 1.00 79.25 87 MET A C 1
ATOM 731 O O . MET A 1 87 ? 4.267 0.318 -34.676 1.00 79.25 87 MET A O 1
ATOM 735 N N . GLU A 1 88 ? 5.367 -0.596 -36.414 1.00 79.44 88 GLU A N 1
ATOM 736 C CA . GLU A 1 88 ? 6.667 -0.662 -35.751 1.00 79.44 88 GLU A CA 1
ATOM 737 C C . GLU A 1 88 ? 7.583 0.458 -36.247 1.00 79.44 88 GLU A C 1
ATOM 739 O O . GLU A 1 88 ? 7.698 0.702 -37.449 1.00 79.44 88 GLU A O 1
ATOM 744 N N . LEU A 1 89 ? 8.254 1.128 -35.309 1.00 80.94 89 LEU A N 1
ATOM 745 C CA . LEU A 1 89 ? 9.286 2.121 -35.588 1.00 80.94 89 LEU A CA 1
ATOM 746 C C . LEU A 1 89 ? 10.634 1.575 -35.114 1.00 80.94 89 LEU A C 1
ATOM 748 O O . LEU A 1 89 ? 10.838 1.362 -33.921 1.00 80.94 89 LEU A O 1
ATOM 752 N N . SER A 1 90 ? 11.570 1.370 -36.041 1.00 78.12 90 SER A N 1
ATOM 753 C CA . SER A 1 90 ? 12.943 0.980 -35.709 1.00 78.12 90 SER A CA 1
ATOM 754 C C . SER A 1 90 ? 13.815 2.221 -35.516 1.00 78.12 90 SER A C 1
ATOM 756 O O . SER A 1 90 ? 14.034 2.978 -36.459 1.00 78.12 90 SER A O 1
ATOM 758 N N . ILE A 1 91 ? 14.337 2.417 -34.303 1.00 80.19 91 ILE A N 1
ATOM 759 C CA . ILE A 1 91 ? 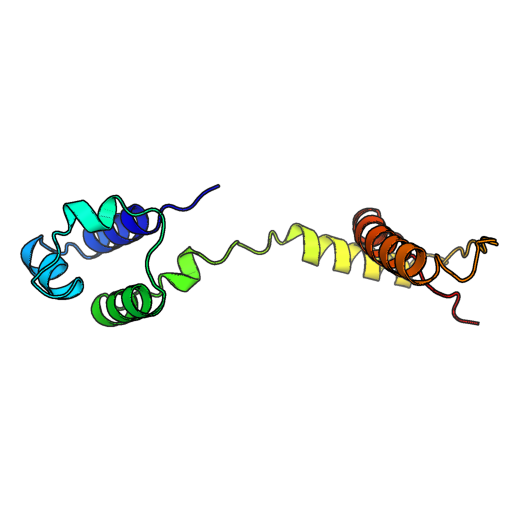15.248 3.520 -33.970 1.00 80.19 91 ILE A CA 1
ATOM 760 C C . ILE A 1 91 ? 16.645 2.946 -33.729 1.00 80.19 91 ILE A C 1
ATOM 762 O O . ILE A 1 91 ? 16.818 2.055 -32.899 1.00 80.19 91 ILE A O 1
ATOM 766 N N . ARG A 1 92 ? 17.653 3.473 -34.434 1.00 84.12 92 ARG A N 1
ATOM 767 C CA . ARG A 1 92 ? 19.066 3.187 -34.152 1.00 84.12 92 ARG A CA 1
ATOM 768 C C . ARG A 1 92 ? 19.568 4.171 -33.101 1.00 84.12 92 ARG A C 1
ATOM 770 O O . ARG A 1 92 ? 19.483 5.378 -33.307 1.00 84.12 92 ARG A O 1
ATOM 777 N N . VAL A 1 93 ? 20.103 3.649 -32.003 1.00 81.19 93 VAL A N 1
ATOM 778 C CA . VAL A 1 93 ? 20.696 4.444 -30.922 1.00 81.19 93 VAL A CA 1
ATOM 779 C C . VAL A 1 93 ? 22.154 4.035 -30.774 1.00 81.19 93 VAL A C 1
ATOM 781 O O . VAL A 1 93 ? 22.449 2.860 -30.572 1.00 81.19 93 VAL A O 1
ATOM 784 N N . GLU A 1 94 ? 23.062 5.000 -30.883 1.00 90.06 94 GLU A N 1
ATOM 785 C CA . GLU A 1 94 ? 24.495 4.793 -30.681 1.00 90.06 94 GLU A CA 1
ATOM 786 C C . GLU A 1 94 ? 24.913 5.435 -29.364 1.00 90.06 94 GLU A C 1
ATOM 788 O O . GLU A 1 94 ? 24.619 6.602 -29.107 1.00 90.06 94 GLU A O 1
ATOM 793 N N . PHE A 1 95 ? 25.570 4.657 -28.508 1.00 87.56 95 PHE A N 1
ATOM 794 C CA . PHE A 1 95 ? 25.989 5.095 -27.184 1.00 87.56 95 PHE A CA 1
ATOM 795 C C . PHE A 1 95 ? 27.244 4.326 -26.742 1.00 87.56 95 PHE A C 1
ATOM 797 O O . PHE A 1 95 ? 27.465 3.196 -27.188 1.00 87.56 95 PHE A O 1
ATOM 804 N N . PRO A 1 96 ? 28.083 4.908 -25.868 1.00 93.25 96 PRO A N 1
ATOM 805 C CA . PRO A 1 96 ? 29.223 4.203 -25.292 1.00 93.25 96 PRO A CA 1
ATOM 806 C C . PRO A 1 96 ? 28.783 2.998 -24.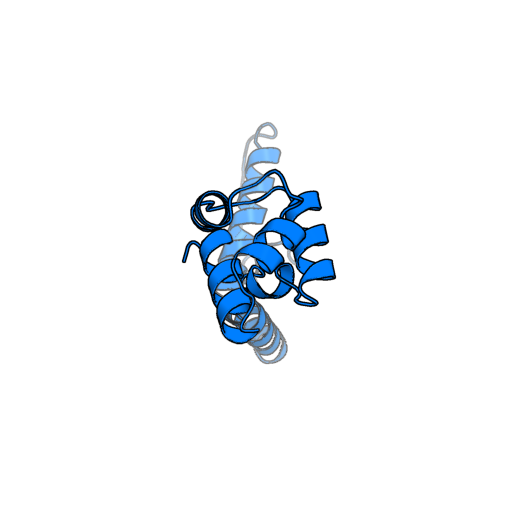454 1.00 93.25 96 PRO A C 1
ATOM 808 O O . PRO A 1 96 ? 27.817 3.088 -23.698 1.00 93.25 96 PRO A O 1
ATOM 811 N N . ALA A 1 97 ? 29.538 1.896 -24.501 1.00 89.88 97 ALA A N 1
ATOM 812 C CA . ALA A 1 97 ? 29.215 0.670 -23.758 1.00 89.88 97 ALA A CA 1
ATOM 813 C C . ALA A 1 97 ? 29.073 0.888 -22.238 1.00 89.88 97 ALA A C 1
ATOM 815 O O . ALA A 1 97 ? 28.309 0.188 -21.576 1.00 89.88 97 ALA A O 1
ATOM 816 N N . SER A 1 98 ? 29.762 1.892 -21.689 1.00 93.75 98 SER A N 1
ATOM 817 C CA . SER A 1 98 ? 29.650 2.284 -20.283 1.00 93.75 98 SER A CA 1
ATOM 818 C C . SER A 1 98 ? 28.250 2.755 -19.878 1.00 93.75 98 SER A C 1
ATOM 820 O O . SER A 1 98 ? 27.940 2.696 -18.697 1.00 93.75 98 SER A O 1
ATOM 822 N N . MET A 1 99 ? 27.410 3.181 -20.828 1.00 92.12 99 MET A N 1
ATOM 823 C CA . MET A 1 99 ? 26.059 3.700 -20.579 1.00 92.12 99 MET A CA 1
ATOM 824 C C . MET A 1 99 ? 24.951 2.648 -20.748 1.00 92.12 99 MET A C 1
ATOM 826 O O . MET A 1 99 ? 23.764 2.980 -20.741 1.00 92.12 99 MET A O 1
ATOM 830 N N . ALA A 1 100 ? 25.304 1.372 -20.943 1.00 88.69 100 ALA A N 1
ATOM 831 C CA . ALA A 1 100 ? 24.326 0.311 -21.197 1.00 88.69 100 ALA A CA 1
ATOM 832 C C . ALA A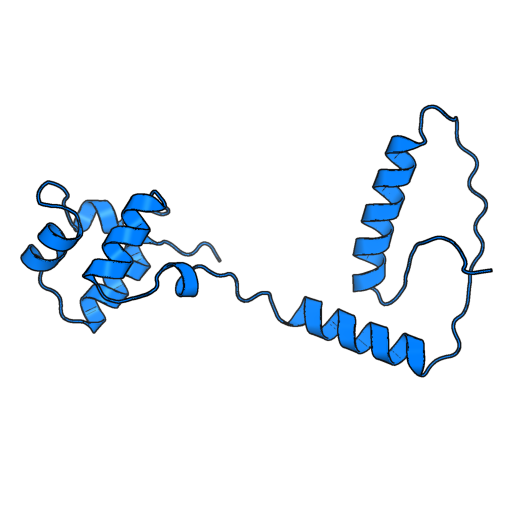 1 100 ? 23.308 0.153 -20.057 1.00 88.69 100 ALA A C 1
ATOM 834 O O . ALA A 1 100 ? 22.127 -0.099 -20.304 1.00 88.69 100 ALA A O 1
ATOM 835 N N . ARG A 1 101 ? 23.744 0.343 -18.807 1.00 87.06 101 ARG A N 1
ATOM 836 C CA . ARG A 1 101 ? 22.867 0.243 -17.636 1.00 87.06 101 ARG A CA 1
ATOM 837 C C . ARG A 1 101 ? 21.873 1.399 -17.588 1.00 87.06 101 ARG A C 1
ATOM 839 O O . ARG A 1 101 ? 20.687 1.181 -17.354 1.00 87.06 101 ARG A O 1
ATOM 846 N N . GLU A 1 102 ? 22.347 2.614 -17.822 1.00 89.62 102 GLU A N 1
ATOM 847 C CA . GLU A 1 102 ? 21.558 3.841 -17.855 1.00 89.62 102 GLU A CA 1
ATOM 848 C C . GLU A 1 102 ? 20.537 3.799 -18.990 1.00 89.62 102 GLU A C 1
ATOM 850 O O . GLU A 1 102 ? 19.373 4.134 -18.774 1.00 89.62 102 GLU A O 1
ATOM 855 N N . LEU A 1 103 ? 20.937 3.307 -20.166 1.00 87.25 103 LEU A N 1
ATOM 856 C CA . LEU A 1 103 ? 20.022 3.111 -21.283 1.00 87.25 103 LEU A CA 1
ATOM 857 C C . LEU A 1 103 ? 18.970 2.040 -20.973 1.00 87.25 103 LEU A C 1
ATOM 859 O O . LEU A 1 103 ? 17.791 2.257 -21.241 1.00 87.25 103 LEU A O 1
ATOM 863 N N . GLY A 1 104 ? 19.360 0.919 -20.360 1.00 84.62 104 GLY A N 1
ATOM 864 C CA . GLY A 1 104 ? 18.413 -0.106 -19.916 1.00 84.62 104 GLY A CA 1
ATOM 865 C C . GLY A 1 104 ? 17.374 0.458 -18.942 1.00 84.62 104 GLY A C 1
ATOM 866 O O . GLY A 1 104 ? 16.173 0.265 -19.129 1.00 84.62 104 GLY A O 1
ATOM 867 N N . MET A 1 105 ? 17.817 1.243 -17.954 1.00 86.25 105 MET A N 1
ATOM 868 C CA . MET A 1 105 ? 16.911 1.940 -17.035 1.00 86.25 105 MET A CA 1
ATOM 869 C C . MET A 1 105 ? 16.007 2.934 -17.771 1.00 86.25 105 MET A C 1
ATOM 871 O O . MET A 1 105 ? 14.811 2.987 -17.490 1.00 86.25 105 MET A O 1
ATOM 875 N N . PHE A 1 106 ? 16.539 3.709 -18.716 1.00 89.12 106 PHE A N 1
ATOM 876 C CA . PHE A 1 106 ? 15.744 4.630 -19.525 1.00 89.12 106 PHE A CA 1
ATOM 877 C C . PHE A 1 106 ? 14.653 3.896 -20.312 1.00 89.12 106 PHE A C 1
ATOM 879 O O . PHE A 1 106 ? 13.494 4.296 -20.244 1.00 89.12 106 PHE A O 1
ATOM 886 N N . LEU A 1 107 ? 14.986 2.794 -20.991 1.00 87.50 107 LEU A N 1
ATOM 887 C CA . LEU A 1 107 ? 14.026 2.000 -21.763 1.00 87.50 107 LEU A CA 1
ATOM 888 C C . LEU A 1 107 ? 12.923 1.408 -20.878 1.00 87.50 107 LEU A C 1
ATOM 890 O O . LEU A 1 107 ? 11.759 1.422 -21.271 1.00 87.50 107 LEU A O 1
ATOM 894 N N . MET A 1 108 ? 13.250 0.962 -19.661 1.00 83.81 108 MET A N 1
ATOM 895 C CA . MET A 1 108 ? 12.241 0.495 -18.702 1.00 83.81 108 MET A CA 1
ATOM 896 C C . MET A 1 108 ? 11.256 1.607 -18.317 1.00 83.81 108 MET A C 1
ATOM 898 O O . MET A 1 108 ? 10.043 1.389 -18.334 1.00 83.81 108 MET A O 1
ATOM 902 N N . HIS A 1 109 ? 11.756 2.808 -18.008 1.00 85.00 109 HIS A N 1
ATOM 903 C CA . HIS A 1 109 ? 10.900 3.952 -17.679 1.00 85.00 109 HIS A CA 1
ATOM 904 C C . HIS A 1 109 ? 10.086 4.424 -18.889 1.00 85.00 109 HIS A C 1
ATOM 906 O O . HIS A 1 109 ? 8.893 4.699 -18.758 1.00 85.00 109 HIS A O 1
ATOM 912 N N . ALA A 1 110 ? 10.704 4.469 -20.070 1.00 86.00 110 ALA A N 1
ATOM 913 C CA . ALA A 1 110 ? 10.046 4.822 -21.320 1.00 86.00 110 ALA A CA 1
ATOM 914 C C . ALA A 1 110 ? 8.936 3.825 -21.670 1.00 86.00 110 ALA A C 1
ATOM 916 O O . ALA A 1 110 ? 7.869 4.246 -22.099 1.00 86.00 110 ALA A O 1
ATOM 917 N N . ASN A 1 111 ? 9.133 2.526 -21.424 1.00 84.19 111 ASN A N 1
ATOM 918 C CA . ASN A 1 111 ? 8.089 1.522 -21.609 1.00 84.19 111 ASN A CA 1
ATOM 919 C C . ASN A 1 111 ? 6.943 1.694 -20.602 1.00 84.19 111 ASN A C 1
ATOM 921 O O . ASN A 1 111 ? 5.777 1.643 -20.983 1.00 84.19 111 ASN A O 1
ATOM 925 N N . ALA A 1 112 ? 7.248 1.957 -19.327 1.00 81.06 112 ALA A N 1
ATOM 926 C CA . ALA A 1 112 ? 6.221 2.206 -18.313 1.00 81.06 112 ALA A CA 1
ATOM 927 C C . ALA A 1 112 ? 5.363 3.440 -18.646 1.00 81.06 112 ALA A C 1
ATOM 929 O O . ALA A 1 112 ? 4.144 3.420 -18.473 1.00 81.06 112 ALA A O 1
ATOM 930 N N . LEU A 1 113 ? 5.990 4.507 -19.149 1.00 82.81 113 LEU A N 1
ATOM 931 C CA . LEU A 1 113 ? 5.300 5.713 -19.599 1.00 82.81 113 LEU A CA 1
ATOM 932 C C . LEU A 1 113 ? 4.559 5.485 -20.924 1.00 82.81 113 LEU A C 1
ATOM 934 O O . LEU A 1 113 ? 3.413 5.902 -21.063 1.00 82.81 113 LEU A O 1
ATOM 938 N N . GLY A 1 114 ? 5.169 4.755 -21.857 1.00 82.88 114 GLY A N 1
ATOM 939 C CA . GLY A 1 114 ? 4.565 4.368 -23.128 1.00 82.88 114 GLY A CA 1
ATOM 940 C C . GLY A 1 114 ? 3.281 3.572 -22.938 1.00 82.88 114 GLY A C 1
ATOM 941 O O . GLY A 1 114 ? 2.274 3.891 -23.565 1.00 82.88 114 GLY A O 1
ATOM 942 N N . LEU A 1 115 ? 3.260 2.622 -21.997 1.00 82.38 115 LEU A N 1
ATOM 943 C CA . LEU A 1 115 ? 2.060 1.847 -21.671 1.00 82.38 115 LEU A CA 1
ATOM 944 C C . LEU A 1 115 ? 0.907 2.740 -21.195 1.00 82.38 115 LEU A C 1
ATOM 946 O O . LEU A 1 115 ? -0.242 2.478 -21.541 1.00 82.38 115 LEU A O 1
ATOM 950 N N . LYS A 1 116 ? 1.202 3.825 -20.466 1.00 77.62 116 LYS A N 1
ATOM 951 C CA . LYS A 1 116 ? 0.194 4.829 -20.075 1.00 77.62 116 LYS A CA 1
ATOM 952 C C . LYS A 1 116 ? -0.289 5.678 -21.251 1.00 77.62 116 LYS A C 1
ATOM 954 O O . LYS A 1 116 ? -1.382 6.227 -21.204 1.00 77.62 116 LYS A O 1
ATOM 959 N N . MET A 1 117 ? 0.520 5.795 -22.298 1.00 79.19 117 MET A N 1
ATOM 960 C CA . MET A 1 117 ? 0.206 6.535 -23.521 1.00 79.19 117 MET A CA 1
ATOM 961 C C . MET A 1 117 ? -0.331 5.639 -24.651 1.00 79.19 117 MET A C 1
ATOM 963 O O . MET A 1 117 ? -0.662 6.146 -25.720 1.00 79.19 117 MET A O 1
ATOM 967 N N . GLY A 1 118 ? -0.441 4.325 -24.428 1.00 77.81 118 GLY A N 1
ATOM 968 C CA . GLY A 1 118 ? -0.986 3.368 -25.392 1.00 77.81 118 GLY A CA 1
ATOM 969 C C . GLY A 1 118 ? 0.021 2.781 -26.387 1.00 77.81 118 GLY A C 1
ATOM 970 O O . GLY A 1 118 ? -0.401 2.186 -27.373 1.00 77.81 118 GLY A O 1
ATOM 971 N N . PHE A 1 119 ? 1.330 2.909 -26.152 1.00 81.25 119 PHE A N 1
ATOM 972 C CA . PHE A 1 119 ? 2.369 2.288 -26.983 1.00 81.25 119 PHE A CA 1
ATOM 973 C C . PHE A 1 119 ? 3.354 1.454 -26.152 1.00 81.25 119 PHE A C 1
ATOM 975 O O . PHE A 1 119 ? 3.400 1.546 -24.929 1.00 81.25 119 PHE A O 1
ATOM 982 N N . ARG A 1 120 ? 4.132 0.587 -26.803 1.00 82.12 120 ARG A N 1
ATOM 983 C CA . ARG A 1 120 ? 5.127 -0.272 -26.140 1.00 82.12 120 ARG A CA 1
ATOM 984 C C . ARG A 1 120 ? 6.521 0.100 -26.611 1.00 82.12 120 ARG A C 1
ATOM 986 O O . ARG A 1 120 ? 6.712 0.382 -27.790 1.00 82.12 120 ARG A O 1
ATOM 993 N N . VAL A 1 121 ? 7.478 0.083 -25.688 1.00 82.12 121 VAL A N 1
ATOM 994 C CA . VAL A 1 121 ? 8.897 0.294 -25.986 1.00 82.12 121 VAL A CA 1
ATOM 995 C C . VAL A 1 121 ? 9.630 -0.988 -25.618 1.00 82.12 121 VAL A C 1
ATOM 997 O O . VAL A 1 121 ? 9.633 -1.397 -24.460 1.00 82.12 121 VAL A O 1
ATOM 1000 N N . GLY A 1 122 ? 10.217 -1.644 -26.610 1.00 75.50 122 GLY A N 1
ATOM 1001 C CA . GLY A 1 122 ? 10.898 -2.922 -26.444 1.00 75.50 122 GLY A CA 1
ATOM 1002 C C . GLY A 1 122 ? 11.538 -3.375 -27.749 1.00 75.50 122 GLY A C 1
ATOM 1003 O O . GLY A 1 122 ? 11.513 -2.648 -28.743 1.00 75.50 122 GLY A O 1
ATOM 1004 N N . GLU A 1 123 ? 12.123 -4.567 -27.739 1.00 58.16 123 GLU A N 1
ATOM 1005 C CA . GLU A 1 123 ? 12.692 -5.161 -28.947 1.00 58.16 123 GLU A CA 1
ATOM 1006 C C . GLU A 1 123 ? 11.583 -5.515 -29.949 1.00 58.16 123 GLU A C 1
ATOM 1008 O O . GLU A 1 123 ? 10.522 -6.018 -29.576 1.00 58.16 123 GLU A O 1
ATOM 1013 N N . SER A 1 124 ? 11.830 -5.216 -31.228 1.00 53.06 124 SER A N 1
ATOM 1014 C CA . SER A 1 124 ? 10.970 -5.647 -32.335 1.00 53.06 124 SER A CA 1
ATOM 1015 C C . SER A 1 124 ? 10.991 -7.176 -32.385 1.00 53.06 124 SER A C 1
ATOM 1017 O O . SER A 1 124 ? 12.063 -7.782 -32.453 1.00 53.06 124 SER A O 1
ATOM 1019 N N . LEU A 1 125 ? 9.809 -7.793 -32.307 1.00 49.34 125 LEU A N 1
ATOM 1020 C CA . LEU A 1 125 ? 9.633 -9.234 -32.480 1.00 49.34 125 LEU A CA 1
ATOM 1021 C C . LEU A 1 125 ? 9.791 -9.540 -33.973 1.00 49.34 125 LEU A C 1
ATOM 1023 O O . LEU A 1 125 ? 8.813 -9.533 -34.717 1.00 49.34 125 LEU A O 1
ATOM 1027 N N . ARG A 1 126 ? 11.032 -9.750 -34.410 1.00 37.91 126 ARG A N 1
ATOM 1028 C CA . ARG A 1 126 ? 11.316 -10.402 -35.692 1.00 37.91 126 ARG A CA 1
ATOM 1029 C C . ARG A 1 126 ? 11.254 -11.912 -35.551 1.00 37.91 126 ARG A C 1
ATOM 1031 O O . ARG A 1 126 ? 11.786 -12.423 -34.541 1.00 37.91 126 ARG A O 1
#